Protein AF-J0PXP8-F1 (afdb_monomer_lite)

Radius of gyration: 23.51 Å; chains: 1; bounding box: 53×22×68 Å

Foldseek 3Di:
DDDDDDVVVVVVVVVVVVVVVVQVVCCVPVVDHPVRVVVVVVVVVVVVVVCVVPDDDDDD

Sequence (60 aa):
MTKPINLRQFRKQKKRAEKAVYAEENRYRFGRTKAEKLFDKKENLKMQKFLDQNRLWYDE

InterPro domains:
  IPR025227 Protein of unknown function DUF4169 [PF13770] (3-56)

pLDDT: mean 87.12, std 9.14, range [53.66, 95.81]

Organism: NCBI:txid1094552

Secondary structure (DSSP, 8-state):
-PPPP-HHHHHHHHHHHHHHHHHHHHHHHHSS-HHHHHHHHHHHHHHHHHHHHT------

Structure (mmCIF, N/CA/C/O backbone):
data_AF-J0PXP8-F1
#
_entry.id   AF-J0PXP8-F1
#
loop_
_atom_site.group_PDB
_atom_site.id
_atom_site.type_symbol
_atom_site.label_atom_id
_atom_site.label_alt_id
_atom_site.label_comp_id
_atom_site.label_asym_id
_atom_site.label_entity_id
_atom_site.label_seq_id
_atom_site.pdbx_PDB_ins_code
_atom_site.Cartn_x
_atom_site.Cartn_y
_atom_site.Cartn_z
_atom_site.occupancy
_atom_site.B_iso_or_equiv
_atom_site.auth_seq_id
_atom_site.auth_comp_id
_atom_site.auth_asym_id
_atom_site.auth_atom_id
_atom_site.pdbx_PDB_model_num
ATOM 1 N N . MET A 1 1 ? -22.520 -13.696 37.033 1.00 53.66 1 MET A N 1
ATOM 2 C CA . MET A 1 1 ? -21.081 -13.976 36.819 1.00 53.66 1 MET A CA 1
ATOM 3 C C . MET A 1 1 ? -20.573 -13.136 35.648 1.00 53.66 1 MET A C 1
ATOM 5 O O . MET A 1 1 ? -20.785 -13.507 34.500 1.00 53.66 1 MET A O 1
ATOM 9 N N . THR A 1 2 ? -19.969 -11.977 35.911 1.00 72.31 2 THR A N 1
ATOM 10 C CA . THR A 1 2 ? -19.410 -11.073 34.890 1.00 72.31 2 THR A CA 1
ATOM 11 C C . THR A 1 2 ? -17.935 -11.394 34.664 1.00 72.31 2 THR A C 1
ATOM 13 O O . THR A 1 2 ? -17.121 -11.314 35.579 1.00 72.31 2 THR A O 1
ATOM 16 N N . LYS A 1 3 ? -17.580 -11.795 33.439 1.00 81.50 3 LYS A N 1
ATOM 17 C CA . LYS A 1 3 ? -16.183 -12.043 33.057 1.00 81.50 3 LYS A CA 1
ATOM 18 C C . LYS A 1 3 ? -15.448 -10.703 32.896 1.00 81.50 3 LYS A C 1
ATOM 20 O O . LYS A 1 3 ? -16.012 -9.799 32.276 1.00 81.50 3 LYS A O 1
ATOM 25 N N . PRO A 1 4 ? -14.205 -10.558 33.387 1.00 82.38 4 PRO A N 1
ATOM 26 C CA . PRO A 1 4 ? -13.428 -9.344 33.166 1.00 82.38 4 PRO A CA 1
ATOM 27 C C . PRO A 1 4 ? -13.127 -9.175 31.669 1.00 82.38 4 PRO A C 1
ATOM 29 O O . PRO A 1 4 ? -12.549 -10.056 31.031 1.00 82.38 4 PRO A O 1
ATOM 32 N N . ILE A 1 5 ? -13.532 -8.041 31.094 1.00 82.94 5 ILE A N 1
ATOM 33 C CA . ILE A 1 5 ? -13.291 -7.716 29.682 1.00 82.94 5 ILE A CA 1
ATOM 34 C C . ILE A 1 5 ? -11.959 -6.983 29.552 1.00 82.94 5 ILE A C 1
ATOM 36 O O . ILE A 1 5 ? -11.730 -5.939 30.164 1.00 82.94 5 ILE A O 1
ATOM 40 N N . ASN A 1 6 ? -11.083 -7.491 28.685 1.00 91.25 6 ASN A N 1
ATOM 41 C CA . ASN A 1 6 ? -9.828 -6.822 28.378 1.00 91.25 6 ASN A CA 1
ATOM 42 C C . ASN A 1 6 ? -10.051 -5.652 27.401 1.00 91.25 6 ASN A C 1
ATOM 44 O O . ASN A 1 6 ? -10.102 -5.821 26.178 1.00 91.25 6 ASN A O 1
ATOM 48 N N . LEU A 1 7 ? -10.112 -4.435 27.944 1.00 92.31 7 LEU A N 1
ATOM 49 C CA . LEU A 1 7 ? -10.314 -3.206 27.169 1.00 92.31 7 LEU A CA 1
ATOM 50 C C . LEU A 1 7 ? -9.217 -2.957 26.120 1.00 92.31 7 LEU A C 1
ATOM 52 O O . LEU A 1 7 ? -9.489 -2.385 25.063 1.00 92.31 7 LEU A O 1
ATOM 56 N N . ARG A 1 8 ? -7.977 -3.404 26.359 1.00 94.06 8 ARG A N 1
ATOM 57 C CA . ARG A 1 8 ? -6.880 -3.270 25.385 1.00 94.06 8 ARG A CA 1
ATOM 58 C C . ARG A 1 8 ? -7.138 -4.125 24.147 1.00 94.06 8 ARG A C 1
ATOM 60 O O . ARG A 1 8 ? -6.928 -3.654 23.028 1.00 94.06 8 ARG A O 1
ATOM 67 N N . GLN A 1 9 ? -7.594 -5.363 24.332 1.00 93.06 9 GLN A N 1
ATOM 68 C CA . GLN A 1 9 ? -7.938 -6.247 23.217 1.00 93.06 9 GLN A CA 1
ATOM 69 C C . GLN A 1 9 ? -9.132 -5.705 22.428 1.00 93.06 9 GLN A C 1
ATOM 71 O O . GLN A 1 9 ? -9.069 -5.663 21.199 1.00 93.06 9 GLN A O 1
ATOM 76 N N . PHE A 1 10 ? -10.155 -5.202 23.121 1.00 93.00 10 PHE A N 1
ATOM 77 C CA . PHE A 1 10 ? -11.318 -4.577 22.493 1.00 93.00 10 PHE A CA 1
ATOM 78 C C . PHE A 1 10 ? -10.928 -3.366 21.631 1.00 93.00 10 PHE A C 1
ATOM 80 O O . PHE A 1 10 ? -11.229 -3.320 20.438 1.00 93.00 10 PHE A O 1
ATOM 87 N N . ARG A 1 11 ? -10.144 -2.429 22.185 1.00 95.62 11 ARG A N 1
ATOM 88 C CA . ARG A 1 11 ? -9.623 -1.269 21.437 1.00 95.62 11 ARG A CA 1
ATOM 89 C C . ARG A 1 11 ? -8.791 -1.697 20.224 1.00 95.62 11 ARG A C 1
ATOM 91 O O . ARG A 1 11 ? -8.873 -1.068 19.171 1.00 95.62 11 ARG A O 1
ATOM 98 N N . LYS A 1 12 ? -7.996 -2.767 20.345 1.00 95.69 12 LYS A N 1
ATOM 99 C CA . LYS A 1 12 ? -7.207 -3.314 19.230 1.00 95.69 12 LYS A CA 1
ATOM 100 C C . LYS A 1 12 ? -8.103 -3.876 18.125 1.00 95.69 12 LYS A C 1
ATOM 102 O O . LYS A 1 12 ? -7.810 -3.638 16.958 1.00 95.69 12 LYS A O 1
ATOM 107 N N . GLN A 1 13 ? -9.164 -4.604 18.473 1.00 94.06 13 GLN A N 1
ATOM 108 C CA . GLN A 1 13 ? -10.125 -5.106 17.488 1.00 94.06 13 GLN A CA 1
ATOM 109 C C . GLN A 1 13 ? -10.840 -3.958 16.775 1.00 94.06 13 GLN A C 1
ATOM 111 O O . GLN A 1 13 ? -10.823 -3.936 15.548 1.00 94.06 13 GLN A O 1
ATOM 116 N N . LYS A 1 14 ? -11.334 -2.954 17.514 1.00 94.06 14 LYS A N 1
ATOM 117 C CA . LYS A 1 14 ? -11.971 -1.763 16.928 1.00 94.06 14 LYS A CA 1
ATOM 118 C C . LYS A 1 14 ? -11.060 -1.068 15.906 1.00 94.06 14 LYS A C 1
ATOM 120 O O . LYS A 1 14 ? -11.450 -0.890 14.758 1.00 94.06 14 LYS A O 1
ATOM 125 N N . LYS A 1 15 ? -9.798 -0.807 16.271 1.00 95.81 15 LYS A N 1
ATOM 126 C CA . LYS A 1 15 ? -8.801 -0.218 15.354 1.00 95.81 15 LYS A CA 1
ATOM 127 C C . LYS A 1 15 ? -8.534 -1.071 14.108 1.00 95.81 15 LYS A C 1
ATOM 129 O O . LYS A 1 15 ? -8.207 -0.527 13.058 1.00 95.81 15 LYS A O 1
ATOM 134 N N . ARG A 1 16 ? -8.590 -2.405 14.210 1.00 94.62 16 ARG A N 1
ATOM 135 C CA . ARG A 1 16 ? -8.434 -3.284 13.037 1.00 94.62 16 ARG A CA 1
ATOM 136 C C . ARG A 1 16 ? -9.657 -3.226 12.126 1.00 94.62 16 ARG A C 1
ATOM 138 O O . ARG A 1 16 ? -9.468 -3.180 10.918 1.00 94.62 16 ARG A O 1
ATOM 145 N N . ALA A 1 17 ? -10.861 -3.204 12.695 1.00 94.75 17 ALA A N 1
ATOM 146 C CA . ALA A 1 17 ? -12.103 -3.095 11.936 1.00 94.75 17 ALA A CA 1
ATOM 147 C C . ALA A 1 17 ? -12.165 -1.771 11.158 1.00 94.75 17 ALA A C 1
ATOM 149 O O . ALA A 1 17 ? -12.366 -1.789 9.950 1.00 94.75 17 ALA A O 1
ATOM 150 N N . GLU A 1 18 ? -11.861 -0.644 11.810 1.00 94.12 18 GLU A N 1
ATOM 151 C CA . GLU A 1 18 ? -11.780 0.670 11.151 1.00 94.12 18 GLU A CA 1
ATOM 152 C C . GLU A 1 18 ? -10.798 0.644 9.969 1.00 94.12 18 GLU A C 1
ATOM 154 O O . GLU A 1 18 ? -11.132 1.049 8.860 1.00 94.12 18 GLU A O 1
ATOM 159 N N . LYS A 1 19 ? -9.595 0.084 10.166 1.00 92.56 19 LYS A N 1
ATOM 160 C CA . LYS A 1 19 ? -8.602 -0.063 9.089 1.00 92.56 19 LYS A CA 1
ATOM 161 C C . LYS A 1 19 ? -9.084 -0.936 7.929 1.00 92.56 19 LYS A C 1
ATOM 163 O O . LYS A 1 19 ? -8.673 -0.682 6.801 1.00 92.56 19 LYS A O 1
ATOM 168 N N . ALA A 1 20 ? -9.893 -1.962 8.193 1.00 90.12 20 ALA A N 1
ATOM 169 C CA . ALA A 1 20 ? -10.441 -2.824 7.151 1.00 90.12 20 ALA A CA 1
ATOM 170 C C . ALA A 1 20 ? -11.440 -2.064 6.267 1.00 90.12 20 ALA A C 1
ATOM 172 O O . ALA A 1 20 ? -11.328 -2.145 5.048 1.00 90.12 20 ALA A O 1
ATOM 173 N N . VAL A 1 21 ? -12.318 -1.254 6.871 1.00 91.31 21 VAL A N 1
ATOM 174 C CA . VAL A 1 21 ? -13.270 -0.394 6.145 1.00 91.31 21 VAL A CA 1
ATOM 175 C C . VAL A 1 21 ? -12.528 0.609 5.262 1.00 91.31 21 VAL A C 1
ATOM 177 O O . VAL A 1 21 ? -12.768 0.672 4.061 1.00 91.31 21 VAL A O 1
ATOM 180 N N . TYR A 1 22 ? -11.534 1.319 5.808 1.00 87.88 22 TYR A N 1
ATOM 181 C CA . TYR A 1 22 ? -10.709 2.222 4.997 1.00 87.88 22 TYR A CA 1
ATOM 182 C C . TYR A 1 22 ? -9.961 1.486 3.877 1.00 87.88 22 TYR A C 1
ATOM 184 O O . TYR A 1 22 ? -9.731 2.044 2.806 1.00 87.88 22 TYR A O 1
ATOM 192 N N . ALA A 1 23 ? -9.524 0.243 4.099 1.00 86.81 23 ALA A N 1
ATOM 193 C CA . ALA A 1 23 ? -8.866 -0.541 3.060 1.00 86.81 23 ALA A CA 1
ATOM 194 C C . ALA A 1 23 ? -9.831 -0.919 1.929 1.00 86.81 23 ALA A C 1
ATOM 196 O O . ALA A 1 23 ? -9.438 -0.841 0.769 1.00 86.81 23 ALA A O 1
ATOM 197 N N . GLU A 1 24 ? -11.068 -1.296 2.248 1.00 86.31 24 GLU A N 1
ATOM 198 C CA . GLU A 1 24 ? -12.125 -1.557 1.268 1.00 86.31 24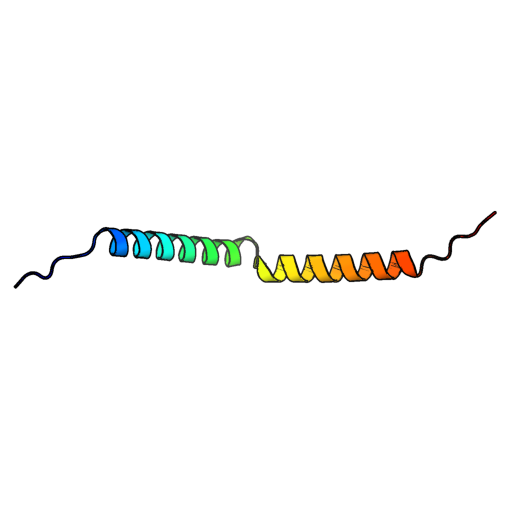 GLU A CA 1
ATOM 199 C C . GLU A 1 24 ? -12.463 -0.300 0.463 1.00 86.31 24 GLU A C 1
ATOM 201 O O . GLU A 1 24 ? -12.441 -0.315 -0.765 1.00 86.31 24 GLU A O 1
ATOM 206 N N . GLU A 1 25 ? -12.651 0.820 1.152 1.00 86.19 25 GLU A N 1
ATOM 207 C CA . GLU A 1 25 ? -12.940 2.107 0.535 1.00 86.1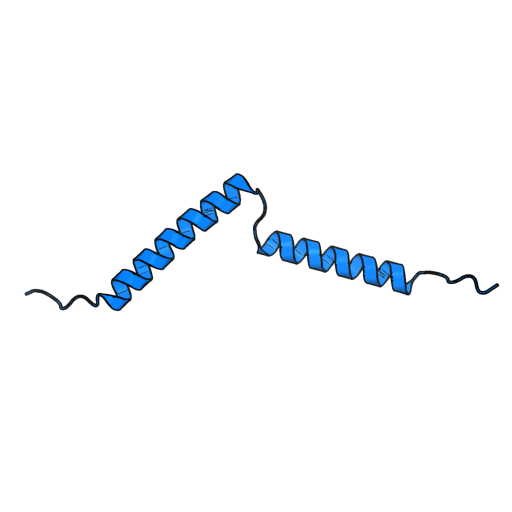9 25 GLU A CA 1
ATOM 208 C C . GLU A 1 25 ? -11.810 2.554 -0.406 1.00 86.19 25 GLU A C 1
ATOM 210 O O . GLU A 1 25 ? -12.054 3.053 -1.502 1.00 86.19 25 GLU A O 1
ATOM 215 N N . ASN A 1 26 ? -10.553 2.303 -0.029 1.00 84.50 26 ASN A N 1
ATOM 216 C CA . ASN A 1 26 ? -9.401 2.546 -0.894 1.00 84.50 26 ASN A CA 1
ATOM 217 C C . ASN A 1 26 ? -9.354 1.608 -2.112 1.00 84.50 26 ASN A C 1
ATOM 219 O O . ASN A 1 26 ? -8.910 2.045 -3.174 1.00 84.50 26 ASN A O 1
ATOM 223 N N . ARG A 1 27 ? -9.798 0.347 -1.989 1.00 82.94 27 ARG A N 1
ATOM 224 C CA . ARG A 1 27 ? -9.928 -0.566 -3.142 1.00 82.94 27 ARG A CA 1
ATOM 225 C C . ARG A 1 27 ? -10.958 -0.032 -4.130 1.00 82.94 27 ARG A C 1
ATOM 227 O O . ARG A 1 27 ? -10.671 -0.006 -5.319 1.00 82.94 27 ARG A O 1
ATOM 234 N N . TYR A 1 28 ? -12.098 0.446 -3.632 1.00 81.44 28 TYR A N 1
ATOM 235 C CA . TYR A 1 28 ? -13.146 1.024 -4.470 1.00 81.44 28 TYR A CA 1
ATOM 236 C C . TYR A 1 28 ? -12.703 2.341 -5.124 1.00 81.44 28 TYR A C 1
ATOM 238 O O . TYR A 1 28 ? -12.792 2.492 -6.337 1.00 81.44 28 TYR A O 1
ATOM 246 N N . ARG A 1 29 ? -12.165 3.285 -4.339 1.00 78.50 29 ARG A N 1
ATOM 247 C CA . ARG A 1 29 ? -11.781 4.623 -4.826 1.00 78.50 29 ARG A CA 1
ATOM 248 C C . ARG A 1 29 ? -10.614 4.618 -5.800 1.00 78.50 29 ARG A C 1
ATOM 250 O O . ARG A 1 29 ? -10.617 5.383 -6.756 1.00 78.50 29 ARG A O 1
ATOM 257 N N . PHE A 1 30 ? -9.579 3.830 -5.516 1.00 78.38 30 PHE A N 1
ATOM 258 C CA . PHE A 1 30 ? -8.330 3.888 -6.277 1.00 78.38 30 PHE A CA 1
ATOM 259 C C . PHE A 1 30 ? -8.153 2.711 -7.233 1.00 78.38 30 PHE A C 1
ATOM 261 O O . PHE A 1 30 ? -7.176 2.702 -7.980 1.00 78.38 30 PHE A O 1
ATOM 268 N N . GLY A 1 31 ? -9.035 1.708 -7.187 1.00 77.75 31 GLY A N 1
ATOM 269 C CA . GLY A 1 31 ? -9.060 0.555 -8.093 1.00 77.75 31 GLY A CA 1
ATOM 270 C C . GLY A 1 31 ? -7.867 -0.400 -7.990 1.00 77.75 31 GLY A C 1
ATOM 271 O O . GLY A 1 31 ? -7.957 -1.521 -8.471 1.00 77.75 31 GLY A O 1
ATOM 272 N N . ARG A 1 32 ? -6.756 0.018 -7.366 1.00 81.38 32 ARG A N 1
ATOM 273 C CA . ARG A 1 32 ? -5.532 -0.775 -7.214 1.00 81.38 32 ARG A CA 1
ATOM 274 C C . ARG A 1 32 ? -5.106 -0.924 -5.765 1.00 81.38 32 ARG A C 1
ATOM 276 O O . ARG A 1 32 ? -4.969 0.066 -5.033 1.00 81.38 32 ARG A O 1
ATOM 283 N N . THR A 1 33 ? -4.806 -2.154 -5.361 1.00 82.88 33 THR A N 1
ATOM 284 C CA . THR A 1 33 ? -4.268 -2.446 -4.028 1.00 82.88 33 THR A CA 1
ATOM 285 C C . THR A 1 33 ? -2.802 -2.014 -3.902 1.00 82.88 33 THR A C 1
ATOM 287 O O . THR A 1 33 ? -2.086 -1.808 -4.883 1.00 82.88 33 THR A O 1
ATOM 290 N N . LYS A 1 34 ? -2.299 -1.883 -2.664 1.00 82.31 34 LYS A N 1
ATOM 291 C CA . LYS A 1 34 ? -0.862 -1.633 -2.432 1.00 82.31 34 LYS A CA 1
ATOM 292 C C . LYS A 1 34 ? 0.019 -2.748 -3.008 1.00 82.31 34 LYS A C 1
ATOM 294 O O . LYS A 1 34 ? 1.127 -2.459 -3.443 1.00 82.31 34 LYS A O 1
ATOM 299 N N . ALA A 1 35 ? -0.463 -3.992 -2.985 1.00 85.94 35 ALA A N 1
ATOM 300 C CA . ALA A 1 35 ? 0.265 -5.144 -3.503 1.00 85.94 35 ALA A CA 1
ATOM 301 C C . ALA A 1 35 ? 0.427 -5.060 -5.026 1.00 85.94 35 ALA A C 1
ATOM 303 O O . ALA A 1 35 ? 1.549 -5.170 -5.508 1.00 85.94 35 ALA A O 1
ATOM 304 N N . GLU A 1 36 ? -0.651 -4.758 -5.755 1.00 85.50 36 GLU A N 1
ATOM 305 C CA . GLU A 1 36 ? -0.610 -4.530 -7.208 1.00 85.50 36 GLU A CA 1
ATOM 306 C C . GLU A 1 36 ? 0.339 -3.388 -7.572 1.00 85.50 36 GLU A C 1
ATOM 308 O O . GLU A 1 36 ? 1.232 -3.565 -8.389 1.00 85.50 36 GLU A O 1
ATOM 313 N N . LYS A 1 37 ? 0.246 -2.242 -6.883 1.00 86.81 37 LYS A N 1
ATOM 314 C CA . LYS A 1 37 ? 1.162 -1.111 -7.123 1.00 86.81 37 LYS A CA 1
ATOM 315 C C . LYS A 1 37 ? 2.632 -1.488 -6.917 1.00 86.81 37 LYS A C 1
ATOM 317 O O . LYS A 1 37 ? 3.504 -0.996 -7.630 1.00 86.81 37 LYS A O 1
ATOM 322 N N . LEU A 1 38 ? 2.926 -2.321 -5.918 1.00 90.81 38 LEU A N 1
ATOM 323 C CA . LEU A 1 38 ? 4.285 -2.796 -5.656 1.00 90.81 38 LEU A CA 1
ATOM 324 C C . LEU A 1 38 ? 4.754 -3.793 -6.714 1.00 90.81 38 LEU A C 1
ATOM 326 O O . LEU A 1 38 ? 5.927 -3.757 -7.079 1.00 90.81 38 LEU A O 1
ATOM 330 N N . PHE A 1 39 ? 3.865 -4.666 -7.183 1.00 92.81 39 PHE A N 1
ATOM 331 C CA . PHE A 1 39 ? 4.149 -5.593 -8.271 1.00 92.81 39 PHE A CA 1
ATOM 332 C C . PHE A 1 39 ? 4.458 -4.831 -9.565 1.00 92.81 39 PHE A C 1
ATOM 334 O O . PHE A 1 39 ? 5.558 -4.977 -10.090 1.00 92.81 39 PHE A O 1
ATOM 341 N N . ASP A 1 40 ? 3.575 -3.916 -9.976 1.00 90.56 40 ASP A N 1
ATOM 342 C CA . ASP A 1 40 ? 3.757 -3.062 -11.157 1.00 90.56 40 ASP A CA 1
ATOM 343 C C . ASP A 1 40 ? 5.079 -2.288 -11.082 1.00 90.56 40 ASP A C 1
ATOM 345 O O . ASP A 1 40 ? 5.852 -2.230 -12.037 1.00 90.56 40 ASP A O 1
ATOM 349 N N . LYS A 1 41 ? 5.389 -1.713 -9.911 1.00 92.56 41 LYS A N 1
ATOM 350 C CA . LYS A 1 41 ? 6.649 -0.991 -9.704 1.00 92.56 41 LYS A CA 1
ATOM 351 C C . LYS A 1 41 ? 7.864 -1.906 -9.864 1.00 92.56 41 LYS A C 1
ATOM 353 O O . LYS A 1 41 ? 8.864 -1.477 -10.432 1.00 92.56 41 LYS A O 1
ATOM 358 N N . LYS A 1 42 ? 7.811 -3.138 -9.351 1.00 95.44 42 LYS A N 1
ATOM 359 C CA . LYS A 1 42 ? 8.909 -4.107 -9.482 1.00 95.44 42 LYS A CA 1
ATOM 360 C C . LYS A 1 42 ? 9.102 -4.554 -10.928 1.00 95.44 42 LYS A C 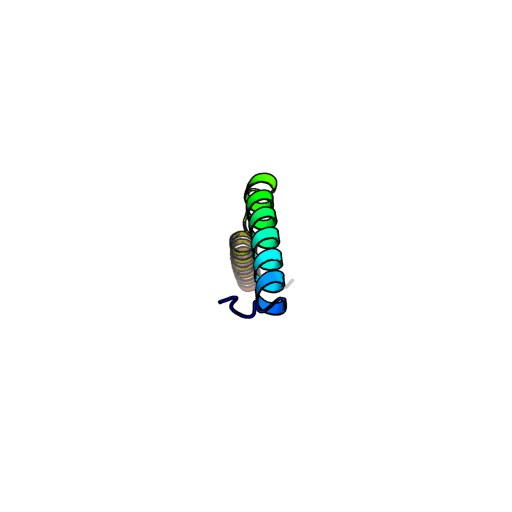1
ATOM 362 O O . LYS A 1 42 ? 10.245 -4.584 -11.375 1.00 95.44 42 LYS A O 1
ATOM 367 N N . GLU A 1 43 ? 8.020 -4.843 -11.645 1.00 95.62 43 GLU A N 1
ATOM 368 C CA . GLU A 1 43 ? 8.071 -5.200 -13.066 1.00 95.62 43 GLU A CA 1
ATOM 369 C C . GLU A 1 43 ? 8.657 -4.058 -13.901 1.00 95.62 43 GLU A C 1
ATOM 371 O O . GLU A 1 43 ? 9.621 -4.267 -14.636 1.00 95.62 43 GLU A O 1
ATOM 376 N N . ASN A 1 44 ? 8.196 -2.821 -13.690 1.00 94.12 44 ASN A N 1
ATOM 377 C CA . ASN A 1 44 ? 8.745 -1.649 -14.375 1.00 94.12 44 ASN A CA 1
ATOM 378 C C . ASN A 1 44 ? 10.240 -1.455 -14.095 1.00 94.12 44 ASN A C 1
ATOM 380 O O . ASN A 1 44 ? 11.008 -1.175 -15.011 1.00 94.12 44 ASN A O 1
ATOM 384 N N . LEU A 1 45 ? 10.680 -1.633 -12.845 1.00 95.56 45 LEU A N 1
ATOM 385 C CA . LEU A 1 45 ? 12.101 -1.549 -12.497 1.00 95.56 45 LEU A CA 1
ATOM 386 C C . LEU A 1 45 ? 12.923 -2.651 -13.172 1.00 95.56 45 LEU A C 1
ATOM 388 O O . LEU A 1 45 ? 14.040 -2.395 -13.614 1.00 95.56 45 LEU A O 1
ATOM 392 N N . LYS A 1 46 ? 12.390 -3.874 -13.251 1.00 95.25 46 LYS A N 1
ATOM 393 C CA . LYS A 1 46 ? 13.041 -4.987 -13.948 1.00 95.25 46 LYS A CA 1
ATOM 394 C C . LYS A 1 46 ? 13.174 -4.687 -15.441 1.00 95.25 46 LYS A C 1
ATOM 396 O O . LYS A 1 46 ? 14.260 -4.858 -15.986 1.00 95.25 46 LYS A O 1
ATOM 401 N N . MET A 1 47 ? 12.108 -4.194 -16.071 1.00 94.62 47 MET A N 1
ATOM 402 C CA . MET A 1 47 ? 12.125 -3.780 -17.474 1.00 94.62 47 MET A CA 1
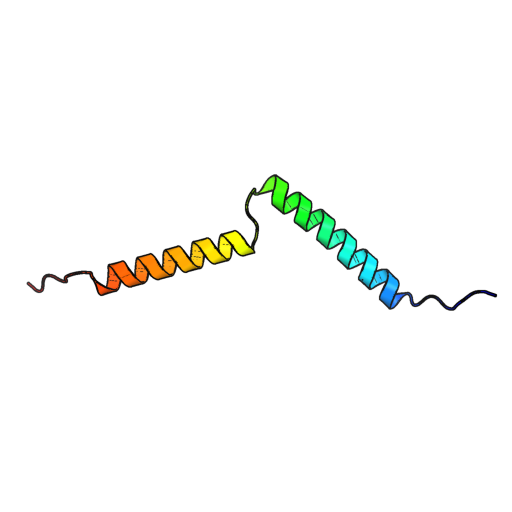ATOM 403 C C . MET A 1 47 ? 13.130 -2.657 -17.725 1.00 94.62 47 MET A C 1
ATOM 405 O O . MET A 1 47 ? 13.936 -2.763 -18.641 1.00 94.62 47 MET A O 1
ATOM 409 N N . GLN A 1 48 ? 13.132 -1.611 -16.895 1.00 94.19 48 GLN A N 1
ATOM 410 C CA . GLN A 1 48 ? 14.087 -0.509 -17.021 1.00 94.19 48 GLN A CA 1
ATOM 411 C C . GLN A 1 48 ? 15.530 -0.998 -16.918 1.00 94.19 48 GLN A C 1
ATOM 413 O O . GLN A 1 48 ? 16.342 -0.659 -17.770 1.00 94.19 48 GLN A O 1
ATOM 418 N N . LYS A 1 49 ? 15.837 -1.844 -15.927 1.00 94.06 49 LYS A N 1
ATOM 419 C CA . LYS A 1 49 ? 17.172 -2.438 -15.781 1.00 94.06 49 LYS A CA 1
ATOM 420 C C . LYS A 1 49 ? 17.565 -3.284 -16.985 1.00 94.06 49 LYS A C 1
ATOM 422 O O . LYS A 1 49 ? 18.706 -3.212 -17.420 1.00 94.06 49 LYS A O 1
ATOM 427 N N . PHE A 1 50 ? 16.635 -4.072 -17.518 1.00 94.62 50 PHE A N 1
ATOM 428 C CA . PHE A 1 50 ? 16.890 -4.868 -18.712 1.00 94.62 50 PHE A CA 1
ATOM 429 C C . PHE A 1 50 ? 17.216 -3.973 -19.914 1.00 94.62 50 PHE A C 1
ATOM 431 O O . PHE A 1 50 ? 18.201 -4.216 -20.602 1.00 94.62 50 PHE A O 1
ATOM 438 N N . LEU A 1 51 ? 16.436 -2.916 -20.148 1.00 93.12 51 LEU A N 1
ATOM 439 C CA . LEU A 1 51 ? 16.683 -1.979 -21.247 1.00 93.12 51 LEU A CA 1
ATOM 440 C C . LEU A 1 51 ? 18.010 -1.232 -21.090 1.00 93.12 51 LEU A C 1
ATOM 442 O O . LEU A 1 51 ? 18.712 -1.036 -22.073 1.00 93.12 51 LEU A O 1
ATOM 446 N N . ASP A 1 52 ? 18.353 -0.838 -19.866 1.00 90.50 52 ASP A N 1
ATOM 447 C CA . ASP A 1 52 ? 19.610 -0.158 -19.558 1.00 90.50 52 ASP A CA 1
ATOM 448 C C . ASP A 1 52 ? 20.824 -1.066 -19.811 1.00 90.50 52 ASP A C 1
ATOM 450 O O . ASP A 1 52 ? 21.780 -0.665 -20.464 1.00 90.50 52 ASP A O 1
ATOM 454 N N . GLN A 1 53 ? 20.746 -2.337 -19.400 1.00 90.19 53 GLN A N 1
ATOM 455 C CA . GLN A 1 53 ? 21.793 -3.334 -19.660 1.00 90.19 53 GLN A CA 1
ATOM 456 C C . GLN A 1 53 ? 21.983 -3.648 -21.146 1.00 90.19 53 GLN A C 1
ATOM 458 O O . GLN A 1 53 ? 23.094 -3.947 -21.569 1.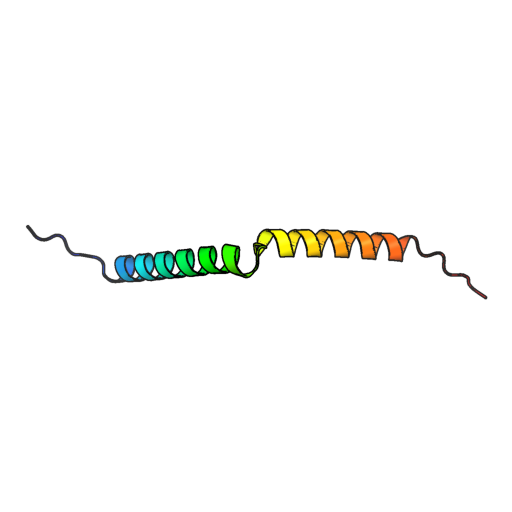00 90.19 53 GLN A O 1
ATOM 463 N N . ASN A 1 54 ? 20.904 -3.614 -21.928 1.00 89.25 54 ASN A N 1
ATOM 464 C CA . ASN A 1 54 ? 20.940 -3.896 -23.364 1.00 89.25 54 ASN A CA 1
ATOM 465 C C . ASN A 1 54 ? 21.086 -2.623 -24.209 1.00 89.25 54 ASN A C 1
ATOM 467 O O . ASN A 1 54 ? 20.960 -2.675 -25.434 1.00 89.25 54 ASN A O 1
ATOM 471 N N . ARG A 1 55 ? 21.334 -1.471 -23.577 1.00 87.81 55 ARG A N 1
ATOM 472 C CA . ARG A 1 55 ? 21.626 -0.237 -24.295 1.00 87.81 55 ARG A CA 1
ATOM 473 C C . ARG A 1 55 ? 23.010 -0.372 -24.924 1.00 87.81 55 ARG A C 1
ATOM 475 O O . ARG A 1 55 ? 24.018 -0.424 -24.227 1.00 87.81 55 ARG A O 1
ATOM 482 N N . LEU A 1 56 ? 23.043 -0.416 -26.252 1.00 83.31 56 LEU A N 1
ATOM 483 C CA . LEU A 1 56 ? 24.277 -0.256 -27.007 1.00 83.31 56 LEU A CA 1
ATOM 484 C C . LEU A 1 56 ? 24.674 1.217 -26.922 1.00 83.31 56 LEU A C 1
ATOM 486 O O . LEU A 1 56 ? 23.970 2.092 -27.431 1.00 83.31 56 LEU A O 1
ATOM 490 N N . TRP A 1 57 ? 25.761 1.487 -26.212 1.00 75.56 57 TRP A N 1
ATOM 491 C CA . TRP A 1 57 ? 26.420 2.781 -26.255 1.00 75.56 57 TRP A CA 1
ATOM 492 C C . TRP A 1 57 ? 27.197 2.834 -27.571 1.00 75.56 57 TRP A C 1
ATOM 494 O O . TRP A 1 57 ? 27.987 1.936 -27.856 1.00 75.56 57 TRP A O 1
ATOM 504 N N . TYR A 1 58 ? 26.906 3.827 -28.407 1.00 70.50 58 TYR A N 1
ATOM 505 C CA . TYR A 1 58 ? 27.798 4.170 -29.505 1.00 70.50 58 TYR A CA 1
ATOM 506 C C . TYR A 1 58 ? 28.898 5.037 -28.901 1.00 70.50 58 TYR A C 1
ATOM 508 O O . TYR A 1 58 ? 28.628 6.170 -28.504 1.00 70.50 58 TYR A O 1
ATOM 516 N N . ASP A 1 59 ? 30.090 4.465 -28.770 1.00 65.44 59 ASP A N 1
ATOM 517 C CA . ASP A 1 59 ? 31.305 5.231 -28.523 1.00 65.44 59 ASP A CA 1
ATOM 518 C C . ASP A 1 59 ? 31.690 5.902 -29.853 1.00 65.44 59 ASP A C 1
ATOM 520 O O . ASP A 1 59 ? 31.866 5.215 -30.864 1.00 65.44 59 ASP A O 1
ATOM 524 N N . GLU A 1 60 ? 31.723 7.236 -29.860 1.00 56.41 60 GLU A N 1
ATOM 525 C CA . GLU A 1 60 ? 32.238 8.067 -30.961 1.00 56.41 60 GLU A CA 1
ATOM 526 C C . GLU A 1 60 ? 33.744 8.304 -30.787 1.00 56.41 60 GLU A C 1
ATOM 528 O O . GLU A 1 60 ? 34.169 8.574 -29.636 1.00 56.41 60 GLU A O 1
#

=== Feature glossary ===
Feature key, reading from the visual/contextual features back to the raw sequence:

Rendered structure images. Structure images are PyMOL renders from six orthogonal camera directions. Cartoon representation draws helices as coils and strands as arrows; sticks shows the backbone as bonds; surface shows the solvent-excluded envelope. Rainbow coloring maps sequence position to hue (blue→red, N→C); chain coloring assigns a distinct color per polypeptide.

Contact-map, Ramachandran, and PAE plots. Three diagnostic plots accompany the record. The Cα contact map visualizes the tertiary structure as a 2D adjacency matrix (8 Å cutoff, sequence-local contacts suppressed). The Ramachandran plot shows the distribution of backbone (φ, ψ) torsions, with points in the α and β basins reflecting secondary structure content. The PAE plot shows AlphaFold's inter-residue confidence as a color matrix.

InterPro / GO / CATH / organism. The annotation block draws on four external resources. InterPro: which protein families and domains the sequence belongs to. GO: standardized terms for what the protein does, what process it participates in, and where in the cell it acts. CATH: which structural fold it has in the CATH hierarchy. Organism: the species of origin.

Nearest PDB structures. Structural nearest neighbors (via Foldseek easy-search vs the PDB). Reported per hit: target PDB id, E-value, and alignment TM-score. A TM-score above ~0.5 is the conventional threshold for 'same fold'.

Predicted aligned error. Predicted aligned error is AlphaFold's pairwise confidence. Unlike pLDDT (per-residue), PAE is per-residue-pair and captures whether two parts of the structure are correctly placed relative to each other. Units are ångströms of expected positional error.

Solvent-accessible surface area. SASA measures how much of the protein is reachable by solvent. It is computed by rolling a water-sized probe over the atomic surface and summing the exposed area (Å²). Per-residue SASA distinguishes core (buried, low SASA) from surface (exposed, high SASA) residues; total SASA is a whole-molecule size measure.

B-factor. Crystallographic B-factors measure how much each atom's electron density is smeared out, in Å². They rise in mobile loops and surface residues and fall in the buried interior. In AlphaFold models this column is repurposed to hold pLDDT instead.

pLDDT. For AlphaFold models, the B-factor field carries pLDDT — the model's own estimate of local accuracy on a 0–100 scale. Regions with pLDDT<50 should be treated as essentially unmodeled; they often correspond to intrinsically disordered segments.

Backbone torsions (φ/ψ). φ (phi) and ψ (psi) are the two rotatable backbone dihedrals per residue: φ is the C(i-1)–N–Cα–C torsion, ψ is the N–Cα–C–N(i+1) torsion, both in degrees on (−180°, 180°]. α-helical residues cluster near (−60°, −45°); β-strand residues near (−120°, +130°). A Ramachandran plot is simply a scatter of (φ, ψ) for every residue.

Radius of gyration, Cα contacts, bounding box. Radius of gyration (Rg) is the root-mean-square distance of Cα atoms from their centroid — a single number for overall size and compactness. A globular domain of N residues has Rg ≈ 2.2·N^0.38 Å; an extended or disordered chain has a much larger Rg. The Cα contact count is the number of residue pairs whose Cα atoms are within 8 Å and are more than four positions apart in sequence — a standard proxy for tertiary packing density. The bounding box is the smallest axis-aligned box enclosing all Cα atoms.

Secondary structure (3-state, P-SEA). Three-state secondary structure (P-SEA) collapses the eight DSSP classes into helix (a), strand (b), and coil (c). P-SEA assigns these from Cα geometry alone — distances and angles — without requiring backbone oxygens, so it works on any Cα trace.

Secondary structure (8-state, DSSP). Secondary structure is the local, repeating backbone conformation. DSSP classifies it into eight states by reading the hydrogen-bond network: three helix types (H, G, I), two β types (E, B), two non-regular types (T, S), and unstructured coil (-).

Foldseek 3Di. The Foldseek 3Di string encodes local tertiary geometry as a 20-letter alphabet — one character per residue — derived from the relative positions of nearby Cα atoms. Unlike the amino-acid sequence, 3Di is a direct function of the 3D structure, so two proteins with the same fold have similar 3Di strings even at low sequence identity.

mmCIF coordinates. Structure coordinates are given as an mmCIF _atom_site loop: one row per atom with element, residue name, chain id, sequence number, and x/y/z position in Å. Only the four main-chain atoms per residue are included here; side chains are omitted to keep the record compact.

Sequence. This is the polypeptide sequence — one letter per residue, N-terminus first. Length ranges from a fe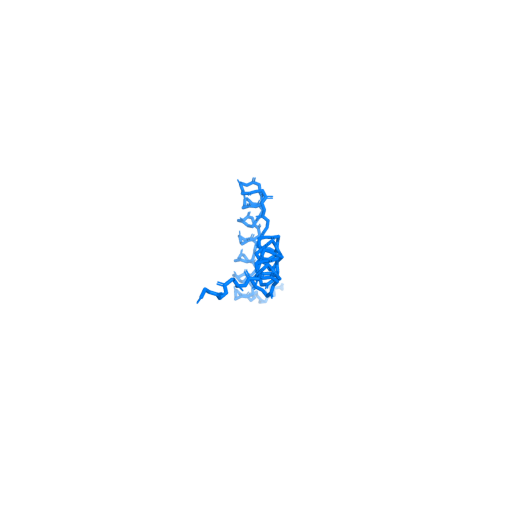w dozen residues for small domains to over a thousand for large multi-domain proteins.